Protein AF-A0A1G6K7F9-F1 (afdb_monomer_lite)

Foldseek 3Di:
DDDDDPVVVVVVVVVVVVVVVVVVVVVVVVVVVVVVVVVVVVVVVVVVVVVVVVVVVVVVVVVVVVVVVVVVVVVVVVQVVCVVVQWHDDPPDIDRNPPPPDPDDD

Organism: NCBI:txid28234

pLDDT: mean 78.95, std 16.77, range [41.97, 95.62]

Secondary structure (DSSP, 8-state):
-----THHHHHHHHHHHHHHHHHHHHHHHHHHHHHHHHHHHHHHHHHHHHHHHHHHHHHHHHHHHHHHHHHHHHHHHHHHHHHHTTEEEETTEEEE--GGGS----

Structure (mmCIF, N/CA/C/O backbone):
data_AF-A0A1G6K7F9-F1
#
_entry.id   AF-A0A1G6K7F9-F1
#
loop_
_atom_site.group_PDB
_atom_site.id
_atom_site.type_symbol
_atom_site.label_atom_id
_atom_site.label_alt_id
_atom_site.label_comp_id
_atom_site.label_asym_id
_atom_site.label_entity_id
_atom_site.label_seq_id
_atom_site.pdbx_PDB_ins_code
_atom_site.Cartn_x
_atom_site.Cartn_y
_atom_site.Cartn_z
_atom_site.occupancy
_atom_site.B_iso_or_equiv
_atom_site.auth_seq_id
_atom_site.auth_comp_id
_atom_site.auth_asym_id
_atom_site.auth_atom_id
_atom_site.pdbx_PDB_model_num
ATOM 1 N N . MET A 1 1 ? -46.273 5.876 72.167 1.00 49.59 1 MET A N 1
ATOM 2 C CA . MET A 1 1 ? -46.220 5.707 70.696 1.00 49.59 1 MET A CA 1
ATOM 3 C C . MET A 1 1 ? -44.761 5.779 70.264 1.00 49.59 1 MET A C 1
ATOM 5 O O . MET A 1 1 ? -44.081 6.671 70.762 1.00 49.59 1 MET A O 1
ATOM 9 N N . PRO A 1 2 ? -44.238 4.848 69.444 1.00 56.12 2 PRO A N 1
ATOM 10 C CA . PRO A 1 2 ? -42.844 4.897 69.022 1.00 56.12 2 PRO A CA 1
ATOM 11 C C . PRO A 1 2 ? -42.679 5.955 67.925 1.00 56.12 2 PRO A C 1
ATOM 13 O O . PRO A 1 2 ? -43.469 6.018 66.985 1.00 56.12 2 PRO A O 1
ATOM 16 N N . TYR A 1 3 ? -41.661 6.801 68.057 1.00 57.78 3 TYR A N 1
ATOM 17 C CA . TYR A 1 3 ? -41.344 7.827 67.070 1.00 57.78 3 TYR A CA 1
ATOM 18 C C . TYR A 1 3 ? -40.650 7.180 65.866 1.00 57.78 3 TYR A C 1
ATOM 20 O O . TYR A 1 3 ? -39.547 6.647 65.984 1.00 57.78 3 TYR A O 1
ATOM 28 N N . VAL A 1 4 ? -41.302 7.213 64.703 1.00 62.06 4 VAL A N 1
ATOM 29 C CA . VAL A 1 4 ? -40.713 6.765 63.435 1.00 62.06 4 VAL A CA 1
ATOM 30 C C . VAL A 1 4 ? -39.814 7.881 62.905 1.00 62.06 4 VAL A C 1
ATOM 32 O O . VAL A 1 4 ? -40.269 8.988 62.630 1.00 62.06 4 VAL A O 1
ATOM 35 N N . ASN A 1 5 ? -38.515 7.604 62.786 1.00 61.69 5 ASN A N 1
ATOM 36 C CA . ASN A 1 5 ? -37.518 8.588 62.369 1.00 61.69 5 ASN A CA 1
ATOM 37 C C . ASN A 1 5 ? -37.461 8.696 60.831 1.00 61.69 5 ASN A C 1
ATOM 39 O O . ASN A 1 5 ? -36.757 7.929 60.164 1.00 61.69 5 ASN A O 1
ATOM 43 N N . LEU A 1 6 ? -38.215 9.654 60.283 1.00 62.22 6 LEU A N 1
ATOM 44 C CA . LEU A 1 6 ? -38.373 9.921 58.843 1.00 62.22 6 LEU A CA 1
ATOM 45 C C . LEU A 1 6 ? -37.050 10.240 58.116 1.00 62.22 6 LEU A C 1
ATOM 47 O O . LEU A 1 6 ? -36.888 9.867 56.958 1.00 62.22 6 LEU A O 1
ATOM 51 N N . ASN A 1 7 ? -36.045 10.793 58.809 1.00 58.84 7 ASN A N 1
ATOM 52 C CA . ASN A 1 7 ? -34.735 11.140 58.227 1.00 58.84 7 ASN A CA 1
ATOM 53 C C . ASN A 1 7 ? -33.932 9.937 57.694 1.00 58.84 7 ASN A C 1
ATOM 55 O O . ASN A 1 7 ? -32.930 10.104 56.995 1.00 58.84 7 ASN A O 1
ATOM 59 N N . SER A 1 8 ? -34.312 8.713 58.066 1.00 57.47 8 SER A N 1
ATOM 60 C CA . SER A 1 8 ? -33.602 7.497 57.658 1.00 57.47 8 SER A CA 1
ATOM 61 C C . SER A 1 8 ? -34.037 6.959 56.287 1.00 57.47 8 SER A C 1
ATOM 63 O O . SER A 1 8 ? -33.247 6.258 55.646 1.00 57.47 8 SER A O 1
ATOM 65 N N . TYR A 1 9 ? -35.231 7.327 55.806 1.00 57.03 9 TYR A N 1
ATOM 66 C CA . TYR A 1 9 ? -35.750 6.920 54.495 1.00 57.03 9 TYR A CA 1
ATOM 67 C C . TYR A 1 9 ? -35.096 7.718 53.360 1.00 57.03 9 TYR A C 1
ATOM 69 O O . TYR A 1 9 ? -34.480 7.117 52.476 1.00 57.03 9 TYR A O 1
ATOM 77 N N . ASP A 1 10 ? -35.067 9.049 53.469 1.00 57.50 10 ASP A N 1
ATOM 78 C CA . ASP A 1 10 ? -34.445 9.931 52.466 1.00 57.50 10 ASP A CA 1
ATOM 79 C C . ASP A 1 10 ? -32.949 9.642 52.269 1.00 57.50 10 ASP A C 1
ATOM 81 O O . ASP A 1 10 ? -32.405 9.706 51.163 1.00 57.50 10 ASP A O 1
ATOM 85 N N . LYS A 1 11 ? -32.249 9.257 53.345 1.00 56.75 11 LYS A N 1
ATOM 86 C CA . LYS A 1 11 ? -30.819 8.912 53.299 1.00 56.75 11 LYS A CA 1
ATOM 87 C C . LYS A 1 11 ? -30.542 7.609 52.543 1.00 56.75 11 LYS A C 1
ATOM 89 O O . LYS A 1 11 ? -29.460 7.471 51.964 1.00 56.75 11 LYS A O 1
ATOM 94 N N . LYS A 1 12 ? -31.471 6.644 52.564 1.00 57.72 12 LYS A N 1
ATOM 95 C CA . LYS A 1 12 ? -31.325 5.361 51.855 1.00 57.72 12 LYS A CA 1
ATOM 96 C C . LYS A 1 12 ? -31.586 5.523 50.362 1.00 57.72 12 LYS A C 1
ATOM 98 O O . LYS A 1 12 ? -30.744 5.072 49.585 1.00 57.72 12 LYS A O 1
ATOM 103 N N . GLU A 1 13 ? -32.646 6.230 49.968 1.00 58.72 13 GLU A N 1
ATOM 104 C CA . GLU A 1 13 ? -32.942 6.496 48.551 1.00 58.72 13 GLU A CA 1
ATOM 105 C C . GLU A 1 13 ? -31.811 7.267 47.860 1.00 58.72 13 GLU A C 1
ATOM 107 O O . GLU A 1 13 ? -31.322 6.846 46.809 1.00 58.72 13 GLU A O 1
ATOM 112 N N . ASN A 1 14 ? -31.289 8.327 48.488 1.00 58.47 14 ASN A N 1
ATOM 113 C CA . ASN A 1 14 ? -30.182 9.102 47.917 1.00 58.47 14 ASN A CA 1
ATOM 114 C C . ASN A 1 14 ? -28.895 8.271 47.749 1.00 58.47 14 ASN A C 1
ATOM 116 O O . ASN A 1 14 ? -28.157 8.420 46.770 1.00 58.47 14 ASN A O 1
ATOM 120 N N . LYS A 1 15 ? -28.613 7.355 48.687 1.00 57.97 15 LYS A N 1
ATOM 121 C CA . LYS A 1 15 ? -27.446 6.458 48.619 1.00 57.97 15 LYS A CA 1
ATOM 122 C C . LYS A 1 15 ? -27.608 5.394 47.526 1.00 57.97 15 LYS A C 1
ATOM 124 O O . LYS A 1 15 ? -26.624 5.046 46.870 1.00 57.97 15 LYS A O 1
ATOM 129 N N . GLN A 1 16 ? -28.831 4.914 47.299 1.00 59.81 16 GLN A N 1
ATOM 130 C CA . GLN A 1 16 ? -29.162 3.955 46.241 1.00 59.81 16 GLN A CA 1
ATOM 131 C C . GLN A 1 16 ? -29.070 4.601 44.848 1.00 59.81 16 GLN A C 1
ATOM 133 O O . GLN A 1 16 ? -28.419 4.045 43.962 1.00 59.81 16 GLN A O 1
ATOM 138 N N . ASN A 1 17 ? -29.588 5.824 44.684 1.00 61.53 17 ASN A N 1
ATOM 139 C CA . ASN A 1 17 ? -29.498 6.578 43.427 1.00 61.53 17 ASN A CA 1
ATOM 140 C C . ASN A 1 17 ? -28.046 6.908 43.047 1.00 61.53 17 ASN A C 1
ATOM 142 O O . ASN A 1 17 ? -27.625 6.700 41.907 1.00 61.53 17 ASN A O 1
ATOM 146 N N . LYS A 1 18 ? -27.223 7.320 44.020 1.00 63.62 18 LYS A N 1
ATOM 147 C CA . LYS A 1 18 ? -25.796 7.612 43.794 1.00 63.62 18 LYS A CA 1
ATOM 148 C C . LYS A 1 18 ? -24.998 6.373 43.363 1.00 63.62 18 LYS A C 1
ATOM 150 O O . LYS A 1 18 ? -24.058 6.495 42.579 1.00 63.62 18 LYS A O 1
ATOM 155 N N . ASN A 1 19 ? -25.370 5.181 43.837 1.00 66.94 19 ASN A N 1
ATOM 156 C CA . ASN A 1 19 ? -24.750 3.921 43.416 1.00 66.94 19 ASN A CA 1
ATOM 157 C C . ASN A 1 19 ? -25.163 3.505 41.994 1.00 66.94 19 ASN A C 1
ATOM 159 O O . ASN A 1 19 ? -24.322 3.005 41.247 1.00 66.94 19 ASN A O 1
ATOM 163 N N . ASN A 1 20 ? -26.413 3.751 41.596 1.00 70.00 20 ASN A N 1
ATOM 164 C CA . ASN A 1 20 ? -26.892 3.463 40.240 1.00 70.00 20 ASN A CA 1
ATOM 165 C C . ASN A 1 20 ? -26.252 4.394 39.197 1.00 70.00 20 ASN A C 1
ATOM 167 O O . ASN A 1 20 ? -25.809 3.924 38.150 1.00 70.00 20 ASN A O 1
ATOM 171 N N . ILE A 1 21 ? -26.090 5.682 39.522 1.00 76.44 21 ILE A N 1
ATOM 172 C CA . ILE A 1 21 ? -25.393 6.654 38.661 1.00 76.44 21 ILE A CA 1
ATOM 173 C C . ILE A 1 21 ? -23.934 6.233 38.433 1.00 76.44 21 ILE A C 1
ATOM 175 O O . ILE A 1 21 ? -23.463 6.227 37.298 1.00 76.44 21 ILE A O 1
ATOM 179 N N . LYS A 1 22 ? -23.225 5.800 39.487 1.00 76.12 22 LYS A N 1
ATOM 180 C CA . LYS A 1 22 ? -21.842 5.301 39.368 1.00 76.12 22 LYS A CA 1
ATOM 181 C C . LYS A 1 22 ? -21.736 4.061 38.478 1.00 76.12 22 LYS A C 1
ATOM 183 O O . LYS A 1 22 ? -20.816 3.979 37.671 1.00 76.12 22 LYS A O 1
ATOM 188 N N . LYS A 1 23 ? -22.674 3.114 38.597 1.00 76.94 23 LYS A N 1
ATOM 189 C CA . LYS A 1 23 ? -22.719 1.922 37.734 1.00 76.94 23 LYS A CA 1
ATOM 190 C C . LYS A 1 23 ? -22.946 2.292 36.268 1.00 76.94 23 LYS A C 1
ATOM 192 O O . LYS A 1 23 ? -22.241 1.776 35.407 1.00 76.94 23 LYS A O 1
ATOM 197 N N . SER A 1 24 ? -23.859 3.223 35.991 1.00 80.19 24 SER A N 1
ATOM 198 C CA . SER A 1 24 ? -24.084 3.722 34.629 1.00 80.19 24 SER A CA 1
ATOM 199 C C . SER A 1 24 ? -22.840 4.407 34.059 1.00 80.19 24 SER A C 1
ATOM 201 O O . SER A 1 24 ? -22.509 4.214 32.893 1.00 80.19 24 SER A O 1
ATOM 203 N N . PHE A 1 25 ? -22.110 5.160 34.885 1.00 85.19 25 PHE A N 1
ATOM 204 C CA . PHE A 1 25 ? -20.878 5.836 34.476 1.00 85.19 25 PHE A CA 1
ATOM 205 C C . PHE A 1 25 ? -19.778 4.847 34.057 1.00 85.19 25 PHE A C 1
ATOM 207 O O . PHE A 1 25 ? -19.104 5.052 33.052 1.00 85.19 25 PHE A O 1
ATOM 214 N N . ILE A 1 26 ? -19.636 3.736 34.786 1.00 87.75 26 ILE A N 1
ATOM 215 C CA . ILE A 1 26 ? -18.673 2.669 34.465 1.00 87.75 26 ILE A CA 1
ATOM 216 C C . ILE A 1 26 ? -19.004 2.008 33.120 1.00 87.75 26 ILE A C 1
ATOM 218 O O . ILE A 1 26 ? -18.102 1.735 32.329 1.00 87.75 26 ILE A O 1
ATOM 222 N N . ILE A 1 27 ? -20.289 1.787 32.833 1.00 87.00 27 ILE A N 1
ATOM 223 C CA . ILE A 1 27 ? -20.738 1.193 31.565 1.00 87.00 27 ILE A CA 1
ATOM 224 C C . ILE A 1 27 ? -20.406 2.116 30.386 1.00 87.00 27 ILE A C 1
ATOM 226 O O . ILE A 1 27 ? -19.892 1.654 29.371 1.00 87.00 27 ILE A O 1
ATOM 230 N N . ILE A 1 28 ? -20.629 3.425 30.535 1.00 90.06 28 ILE A N 1
ATOM 231 C CA . ILE A 1 28 ? -20.289 4.416 29.504 1.00 90.06 28 ILE A CA 1
ATOM 232 C C . ILE A 1 28 ? -18.779 4.414 29.229 1.00 90.06 28 ILE A C 1
ATOM 234 O O . ILE A 1 28 ? -18.362 4.411 28.072 1.00 90.06 28 ILE A O 1
ATOM 238 N N . ILE A 1 29 ? -17.953 4.349 30.276 1.00 91.88 29 ILE A N 1
ATOM 239 C CA . ILE A 1 29 ? -16.493 4.276 30.135 1.00 91.88 29 ILE A CA 1
ATOM 240 C C . ILE A 1 29 ? -16.073 3.008 29.378 1.00 91.88 29 ILE A C 1
ATOM 242 O O . ILE A 1 29 ? -15.236 3.085 28.482 1.00 91.88 29 ILE A O 1
ATOM 246 N N . LEU A 1 30 ? -16.679 1.856 29.679 1.00 92.25 30 LEU A N 1
ATOM 247 C 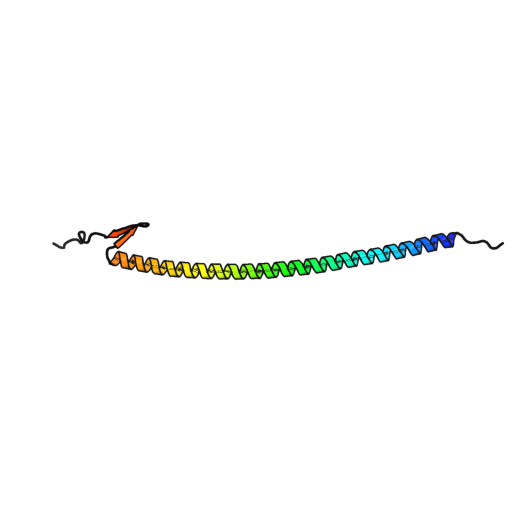CA . LEU A 1 30 ? -16.412 0.605 28.959 1.00 92.25 30 LEU A CA 1
ATOM 248 C C . LEU A 1 30 ? -16.744 0.705 27.465 1.00 92.25 30 LEU A C 1
ATOM 250 O O . LEU A 1 30 ? -15.964 0.240 26.634 1.00 92.25 30 LEU A O 1
ATOM 254 N N . ILE A 1 31 ? -17.859 1.353 27.117 1.00 92.12 31 ILE A N 1
ATOM 255 C CA . ILE A 1 31 ? -18.250 1.583 25.719 1.00 92.12 31 ILE A CA 1
ATOM 256 C C . ILE A 1 31 ? -17.216 2.466 25.010 1.00 92.12 31 ILE A C 1
ATOM 258 O O . ILE A 1 31 ? -16.793 2.142 23.900 1.00 92.12 31 ILE A O 1
ATOM 262 N N . ILE A 1 32 ? -16.756 3.540 25.659 1.00 94.19 32 ILE A N 1
ATOM 263 C CA . ILE A 1 32 ? -15.731 4.435 25.101 1.00 94.19 32 ILE A CA 1
ATOM 264 C C . ILE A 1 32 ? -14.412 3.683 24.882 1.00 94.19 32 ILE A C 1
ATOM 266 O O . ILE A 1 32 ? -13.807 3.809 23.820 1.00 94.19 32 ILE A O 1
ATOM 270 N N . ILE A 1 33 ? -13.982 2.861 25.843 1.00 95.25 33 ILE A N 1
ATOM 271 C CA . ILE A 1 33 ? -12.757 2.056 25.718 1.00 95.25 33 ILE A CA 1
ATOM 272 C C . ILE A 1 33 ? -12.874 1.075 24.547 1.00 95.25 33 ILE A C 1
ATOM 274 O O . ILE A 1 33 ? -11.977 1.009 23.708 1.00 95.25 33 ILE A O 1
ATOM 278 N N . SER A 1 34 ? -13.994 0.353 24.445 1.00 92.94 34 SER A N 1
ATOM 279 C CA . SER A 1 34 ? -14.240 -0.569 23.331 1.00 92.94 34 SER A CA 1
ATOM 280 C C . SER A 1 34 ? -14.216 0.150 21.981 1.00 92.94 34 SER A C 1
ATOM 282 O O . SER A 1 34 ? -13.666 -0.372 21.010 1.00 92.94 34 SER A O 1
ATOM 284 N N . PHE A 1 35 ? -14.790 1.352 21.911 1.00 95.25 35 PHE A N 1
ATOM 285 C CA . PHE A 1 35 ? -14.783 2.168 20.702 1.00 95.25 35 PHE A CA 1
ATOM 286 C C . PHE A 1 35 ? -13.367 2.608 20.315 1.00 95.25 35 PHE A C 1
ATOM 288 O O . PHE A 1 35 ? -12.990 2.502 19.148 1.00 95.25 35 PHE A O 1
ATOM 295 N N . LEU A 1 36 ? -12.554 3.044 21.281 1.00 95.31 36 LEU A N 1
ATOM 296 C CA . LEU A 1 36 ? -11.164 3.434 21.035 1.00 95.31 36 LEU A CA 1
ATOM 297 C C . LEU A 1 36 ? -10.325 2.258 20.523 1.00 95.31 36 LEU A C 1
ATOM 299 O O . LEU A 1 36 ? -9.592 2.419 19.550 1.00 95.31 36 LEU A O 1
ATOM 303 N N . ILE A 1 37 ? -10.474 1.069 21.114 1.00 94.88 37 ILE A N 1
ATOM 304 C CA . ILE A 1 37 ? -9.778 -0.145 20.658 1.00 94.88 37 ILE A CA 1
ATOM 305 C C . ILE A 1 37 ? -10.158 -0.473 19.209 1.00 94.88 37 ILE A C 1
ATOM 307 O O . ILE A 1 37 ? -9.280 -0.731 18.383 1.00 94.88 37 ILE A O 1
ATOM 311 N N . PHE A 1 38 ? -11.451 -0.413 18.879 1.00 95.06 38 PHE A N 1
ATOM 312 C CA . PHE A 1 38 ? -11.924 -0.636 17.513 1.00 95.06 38 PHE A CA 1
ATOM 313 C C . PHE A 1 38 ? -11.328 0.375 16.525 1.00 95.06 38 PHE A C 1
ATOM 315 O O . PHE A 1 38 ? -10.855 -0.012 15.456 1.00 95.06 38 PHE A O 1
ATOM 322 N N . GLN A 1 39 ? -11.299 1.660 16.887 1.00 92.94 39 GLN A N 1
ATOM 323 C CA . GLN A 1 39 ? -10.739 2.706 16.031 1.00 92.94 39 GLN A CA 1
ATOM 324 C C . GLN A 1 39 ? -9.236 2.517 15.802 1.00 92.94 39 GLN A C 1
ATOM 326 O O . GLN A 1 39 ? -8.783 2.612 14.663 1.00 92.94 39 GLN A O 1
ATOM 331 N N . ILE A 1 40 ? -8.474 2.171 16.844 1.00 93.12 40 ILE A N 1
ATOM 332 C CA . ILE A 1 40 ? -7.037 1.881 16.730 1.00 93.12 40 ILE A CA 1
ATOM 333 C C . ILE A 1 40 ? -6.804 0.682 15.803 1.00 93.12 40 ILE A C 1
ATOM 335 O O . ILE A 1 40 ? -5.992 0.765 14.881 1.00 93.12 40 ILE A O 1
ATOM 339 N N . GLY A 1 41 ? -7.549 -0.411 15.999 1.00 92.81 41 GLY A N 1
ATOM 340 C CA . GLY A 1 41 ? -7.447 -1.600 15.149 1.00 92.81 41 GLY A CA 1
ATOM 341 C C . GLY A 1 41 ? -7.774 -1.299 13.684 1.00 92.81 41 GLY A C 1
ATOM 342 O O . GLY A 1 41 ? -7.030 -1.684 12.781 1.00 92.81 41 GLY A O 1
ATOM 343 N N . ARG A 1 42 ? -8.842 -0.532 13.439 1.00 93.75 42 ARG A N 1
ATOM 344 C CA . ARG A 1 42 ? -9.219 -0.074 12.097 1.00 93.75 42 ARG A CA 1
ATOM 345 C C . ARG A 1 42 ? -8.123 0.777 11.461 1.00 93.75 42 ARG A C 1
ATOM 347 O O . ARG A 1 42 ? -7.827 0.603 10.282 1.00 93.75 42 ARG A O 1
ATOM 354 N N . GLN A 1 43 ? -7.522 1.686 12.219 1.00 92.19 43 GLN A N 1
ATOM 355 C CA . GLN A 1 43 ? -6.483 2.575 11.713 1.00 92.19 43 GLN A CA 1
ATOM 356 C C . GLN A 1 43 ? -5.204 1.812 11.356 1.00 92.19 43 GLN A C 1
ATOM 358 O O . GLN A 1 43 ? -4.613 2.070 10.310 1.00 92.19 43 GLN A O 1
ATOM 363 N N . PHE A 1 44 ? -4.830 0.815 12.161 1.00 93.94 44 PHE A N 1
ATOM 364 C CA . PHE A 1 44 ? -3.712 -0.078 11.860 1.00 93.94 44 PHE A CA 1
ATOM 365 C C . PHE A 1 44 ? -3.964 -0.913 10.596 1.00 93.94 44 PHE A C 1
ATOM 367 O O . PHE A 1 44 ? -3.100 -1.017 9.723 1.00 93.94 44 PHE A O 1
ATOM 374 N N . TYR A 1 45 ? -5.173 -1.460 10.447 1.00 94.00 45 TYR A N 1
ATOM 375 C CA . TYR A 1 45 ? -5.563 -2.174 9.232 1.00 94.00 45 TYR A CA 1
ATOM 376 C C . TYR A 1 45 ? -5.497 -1.270 7.994 1.00 94.00 45 TYR A C 1
ATOM 378 O O . TYR A 1 45 ? -4.883 -1.627 6.992 1.00 94.00 45 TYR A O 1
ATOM 386 N N . LEU A 1 46 ? -6.070 -0.067 8.068 1.00 93.06 46 LEU A N 1
ATOM 387 C CA . LEU A 1 46 ? -6.025 0.884 6.958 1.00 93.06 46 LEU A CA 1
ATOM 388 C C . LEU A 1 46 ? -4.587 1.255 6.591 1.00 93.06 46 LEU A C 1
ATOM 390 O O . LEU A 1 46 ? -4.254 1.259 5.410 1.00 93.06 46 LEU A O 1
ATOM 394 N N . PHE A 1 47 ? -3.731 1.50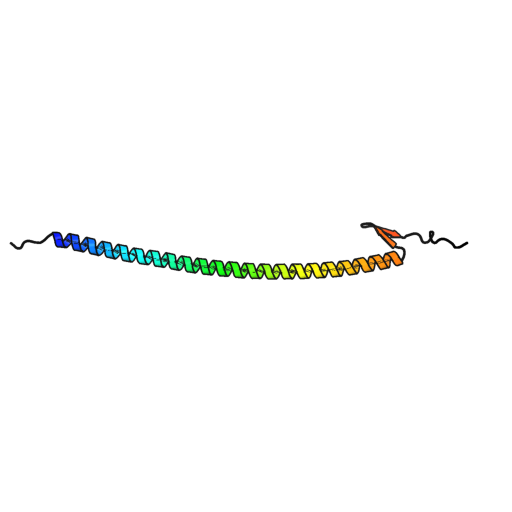4 7.583 1.00 94.00 47 PHE A N 1
ATOM 395 C CA . PHE A 1 47 ? -2.322 1.818 7.358 1.00 94.00 47 PHE A CA 1
ATOM 396 C C . PHE A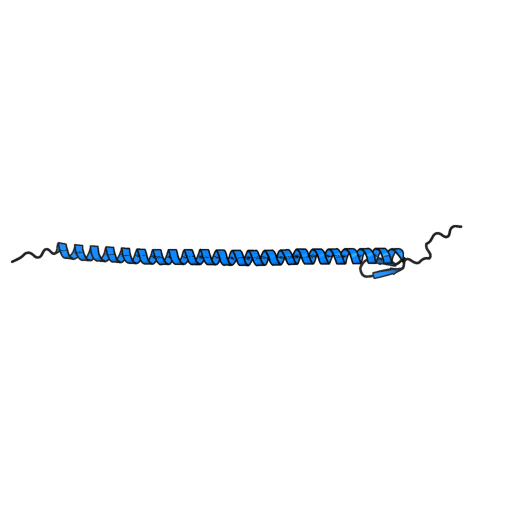 1 47 ? -1.584 0.681 6.640 1.00 94.00 47 PHE A C 1
ATOM 398 O O . PHE A 1 47 ? -0.926 0.919 5.631 1.00 94.00 47 PHE A O 1
ATOM 405 N N . THR A 1 48 ? -1.734 -0.557 7.112 1.00 93.00 48 THR A N 1
ATOM 406 C CA . THR A 1 48 ? -1.066 -1.724 6.507 1.00 93.00 48 THR A CA 1
ATOM 407 C C . THR A 1 48 ? -1.539 -1.996 5.078 1.00 93.00 48 THR A C 1
ATOM 409 O O . THR A 1 48 ? -0.728 -2.316 4.207 1.00 93.00 48 THR A O 1
ATOM 412 N N . VAL A 1 49 ? -2.834 -1.814 4.797 1.00 94.88 49 VAL A N 1
ATOM 413 C CA . VAL A 1 49 ? -3.371 -1.898 3.430 1.00 94.88 49 VAL A CA 1
ATOM 414 C C . VAL A 1 49 ? -2.769 -0.811 2.543 1.00 94.88 49 VAL A C 1
ATOM 416 O O . VAL A 1 49 ? -2.321 -1.112 1.435 1.00 94.88 49 VAL A O 1
ATOM 419 N N . LEU A 1 50 ? -2.712 0.429 3.033 1.00 93.31 50 LEU A N 1
ATOM 420 C CA . LEU A 1 50 ? -2.147 1.552 2.288 1.00 93.31 50 LEU A CA 1
ATOM 421 C C . LEU A 1 50 ? -0.662 1.330 1.981 1.00 93.31 50 LEU A C 1
ATOM 423 O O . LEU A 1 50 ? -0.218 1.532 0.853 1.00 93.31 50 LEU A O 1
ATOM 427 N N . GLU A 1 51 ? 0.101 0.862 2.969 1.00 94.94 51 GLU A N 1
ATOM 428 C CA . GLU A 1 51 ? 1.523 0.559 2.824 1.00 94.94 51 GLU A CA 1
ATOM 429 C C . GLU A 1 51 ? 1.754 -0.526 1.765 1.00 94.94 51 GLU A C 1
ATOM 431 O O . GLU A 1 51 ? 2.641 -0.399 0.917 1.00 94.94 51 GLU A O 1
ATOM 436 N N . LYS A 1 52 ? 0.929 -1.580 1.772 1.00 93.88 52 LYS A N 1
ATOM 437 C CA . LYS A 1 52 ? 1.002 -2.649 0.774 1.00 93.88 52 LYS A CA 1
ATOM 438 C C . LYS A 1 52 ? 0.700 -2.125 -0.630 1.00 93.88 52 LYS A C 1
ATOM 440 O O . LYS A 1 52 ? 1.480 -2.377 -1.546 1.00 93.88 52 LYS A O 1
ATOM 445 N N . GLN A 1 53 ? -0.381 -1.361 -0.789 1.00 94.00 53 GLN A N 1
ATOM 446 C CA . GLN A 1 53 ? -0.749 -0.763 -2.075 1.00 94.00 53 GLN A CA 1
ATOM 447 C C . GLN A 1 53 ? 0.349 0.164 -2.602 1.00 94.00 53 GLN A C 1
ATOM 449 O O . GLN A 1 53 ? 0.684 0.117 -3.784 1.00 94.00 53 GLN A O 1
ATOM 454 N N . TYR A 1 54 ? 0.963 0.956 -1.724 1.00 94.88 54 TYR A N 1
ATOM 455 C CA . TYR A 1 54 ? 2.063 1.839 -2.094 1.00 94.88 54 TYR A CA 1
ATOM 456 C C . TYR A 1 54 ? 3.304 1.060 -2.549 1.00 94.88 54 TYR A C 1
ATOM 458 O O . TYR A 1 54 ? 3.906 1.393 -3.570 1.00 94.88 54 TYR A O 1
ATOM 466 N N . LYS A 1 55 ? 3.676 -0.014 -1.840 1.00 94.06 55 LYS A N 1
ATOM 467 C CA . LYS 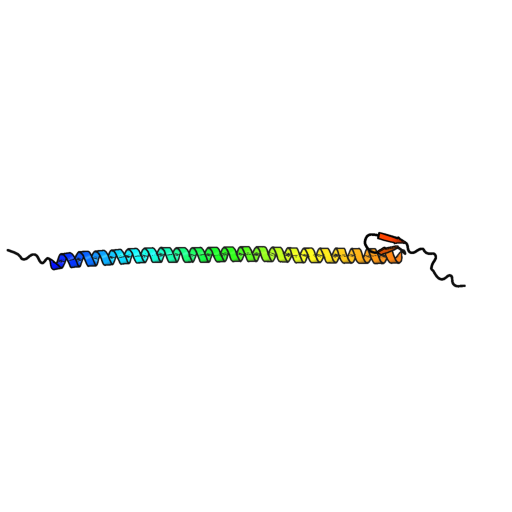A 1 55 ? 4.794 -0.885 -2.246 1.00 94.06 55 LYS A CA 1
ATOM 468 C C . LYS A 1 55 ? 4.537 -1.549 -3.597 1.00 94.06 55 LYS A C 1
ATOM 470 O O . LYS A 1 55 ? 5.435 -1.575 -4.436 1.00 94.06 55 LYS A O 1
ATOM 475 N N . GLU A 1 56 ? 3.325 -2.049 -3.827 1.00 94.62 56 GLU A N 1
ATOM 476 C CA . GLU A 1 56 ? 2.935 -2.629 -5.117 1.00 94.62 56 GLU A CA 1
ATOM 477 C C . GLU A 1 56 ? 2.985 -1.594 -6.247 1.00 94.62 56 GLU A C 1
ATOM 479 O O . GLU A 1 56 ? 3.482 -1.894 -7.334 1.00 94.62 56 GLU A O 1
ATOM 484 N N . LEU A 1 57 ? 2.519 -0.369 -5.993 1.00 94.75 57 LEU A N 1
ATOM 485 C CA . LEU A 1 57 ? 2.564 0.716 -6.968 1.00 94.75 57 LEU A CA 1
ATOM 486 C C . LEU A 1 57 ? 4.007 1.093 -7.318 1.00 94.75 57 LEU A C 1
ATOM 488 O O . LEU A 1 57 ? 4.355 1.150 -8.495 1.00 94.75 57 LEU A O 1
ATOM 492 N N . LYS A 1 58 ? 4.867 1.248 -6.308 1.00 94.44 58 LYS A N 1
ATOM 493 C CA . LYS A 1 58 ? 6.291 1.542 -6.501 1.00 94.44 58 LYS A CA 1
ATOM 494 C C . LYS A 1 58 ? 7.006 0.435 -7.280 1.00 94.44 58 LYS A C 1
ATOM 496 O O . LYS A 1 58 ? 7.835 0.714 -8.139 1.00 94.44 58 LYS A O 1
ATOM 501 N N . ALA A 1 59 ? 6.672 -0.831 -7.025 1.00 94.81 59 ALA A N 1
ATOM 502 C CA . ALA A 1 59 ? 7.221 -1.948 -7.793 1.00 94.81 59 ALA A CA 1
ATOM 503 C C . ALA A 1 59 ? 6.787 -1.904 -9.270 1.00 94.81 59 ALA A C 1
ATOM 505 O O . ALA A 1 59 ? 7.600 -2.162 -10.160 1.00 94.81 59 ALA A O 1
ATOM 506 N N . LYS A 1 60 ? 5.523 -1.547 -9.545 1.00 94.56 60 LYS A N 1
ATOM 507 C CA . LYS A 1 60 ? 5.025 -1.354 -10.917 1.00 94.56 60 LYS A CA 1
ATOM 508 C C . LYS A 1 60 ? 5.722 -0.193 -11.620 1.00 94.56 60 LYS A C 1
ATOM 510 O O . LYS A 1 60 ? 6.083 -0.342 -12.780 1.00 94.56 60 LYS A O 1
ATOM 515 N N . GLU A 1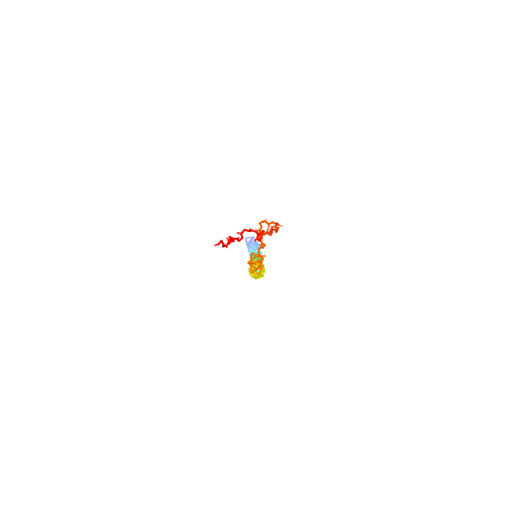 61 ? 5.946 0.915 -10.923 1.00 94.19 61 GLU A N 1
ATOM 516 C CA . GLU A 1 61 ? 6.662 2.080 -11.450 1.00 94.19 61 GLU A CA 1
ATOM 517 C C . GLU A 1 61 ? 8.096 1.720 -11.858 1.00 94.19 61 GLU A C 1
ATOM 519 O O . GLU A 1 61 ? 8.497 1.974 -12.990 1.00 94.19 61 GLU A O 1
ATOM 524 N N . VAL A 1 62 ? 8.839 1.030 -10.986 1.00 94.88 62 VAL A N 1
ATOM 525 C CA . VAL A 1 62 ? 10.200 0.562 -11.297 1.00 94.88 62 VAL A CA 1
ATOM 526 C C . VAL A 1 62 ? 10.201 -0.380 -12.501 1.00 94.88 62 VAL A C 1
ATOM 528 O O . VAL A 1 62 ? 11.047 -0.255 -13.386 1.00 94.88 62 VAL A O 1
ATOM 531 N N . LYS A 1 63 ? 9.242 -1.312 -12.571 1.00 95.12 63 LYS A N 1
ATOM 532 C CA . LYS A 1 63 ? 9.120 -2.223 -13.716 1.00 95.12 63 LYS A CA 1
ATOM 533 C C . LYS A 1 63 ? 8.859 -1.457 -15.016 1.00 95.12 63 LYS A C 1
ATOM 535 O O . LYS A 1 63 ? 9.496 -1.750 -16.023 1.00 95.12 63 LYS A O 1
ATOM 540 N N . LEU A 1 64 ? 7.959 -0.477 -14.978 1.00 95.19 64 LEU A N 1
ATOM 541 C CA . LEU A 1 64 ? 7.615 0.342 -16.135 1.00 95.19 64 LEU A CA 1
ATOM 542 C C . LEU A 1 64 ? 8.803 1.197 -16.594 1.00 95.19 64 LEU A C 1
ATOM 544 O O . LEU A 1 64 ? 9.068 1.280 -17.789 1.00 95.19 64 LEU A O 1
ATOM 548 N N . GLN A 1 65 ? 9.557 1.771 -15.654 1.00 95.12 65 GLN A N 1
ATOM 549 C CA . GLN A 1 65 ? 10.762 2.539 -15.958 1.00 95.12 65 GLN A CA 1
ATOM 550 C C . GLN A 1 65 ? 11.837 1.672 -16.623 1.00 95.12 65 GLN A C 1
ATOM 552 O O . GLN A 1 65 ? 12.473 2.103 -17.583 1.00 95.12 65 GLN A O 1
ATOM 557 N N . ASN A 1 66 ? 12.029 0.442 -16.142 1.00 95.62 66 ASN A N 1
ATOM 558 C CA . ASN A 1 66 ? 12.977 -0.492 -16.744 1.00 95.62 66 ASN A CA 1
ATOM 559 C C . ASN A 1 66 ? 12.563 -0.871 -18.171 1.00 95.62 66 ASN A C 1
ATOM 561 O O . ASN A 1 66 ? 13.395 -0.825 -19.073 1.00 95.62 66 ASN A O 1
ATOM 565 N N . GLU A 1 67 ? 11.281 -1.178 -18.389 1.00 94.88 67 GLU A N 1
ATOM 566 C CA . GLU A 1 67 ? 10.760 -1.500 -19.722 1.00 94.88 67 GLU A CA 1
ATOM 567 C C . GLU A 1 67 ? 10.874 -0.305 -20.683 1.00 94.88 67 GLU A C 1
ATOM 569 O O . GLU A 1 67 ? 11.230 -0.471 -21.850 1.00 94.88 67 GLU A O 1
ATOM 574 N N . TYR A 1 68 ? 10.625 0.914 -20.194 1.00 94.50 68 TYR A N 1
ATOM 575 C CA . TYR A 1 68 ? 10.833 2.137 -20.965 1.00 94.50 68 TYR A CA 1
ATOM 576 C C . TYR A 1 68 ? 12.300 2.301 -21.378 1.00 94.50 68 TYR A C 1
ATOM 578 O O . TYR A 1 68 ? 12.581 2.524 -22.554 1.00 94.50 68 TYR A O 1
ATOM 586 N N . ASN A 1 69 ? 13.235 2.148 -20.436 1.00 94.38 69 ASN A N 1
ATOM 587 C CA . ASN A 1 69 ? 14.666 2.286 -20.705 1.00 94.38 69 ASN A CA 1
ATOM 588 C C . ASN A 1 69 ? 15.158 1.237 -21.714 1.00 94.38 69 ASN A C 1
ATOM 590 O O . ASN A 1 69 ? 15.923 1.566 -22.618 1.00 94.38 69 ASN A O 1
ATOM 594 N N . GLU A 1 70 ? 14.692 -0.007 -21.594 1.00 95.38 70 GLU A N 1
ATOM 595 C CA . GLU A 1 70 ? 15.023 -1.081 -22.533 1.00 95.38 70 GLU A CA 1
ATOM 596 C C . GLU A 1 70 ? 14.520 -0.759 -23.947 1.00 95.38 70 GLU A C 1
ATOM 598 O O . GLU A 1 70 ? 15.288 -0.800 -24.911 1.00 95.38 70 GLU A O 1
ATOM 603 N N . LYS A 1 71 ? 13.249 -0.357 -24.080 1.00 93.62 71 LYS A N 1
ATOM 604 C CA . LYS A 1 71 ? 12.676 0.043 -25.375 1.00 93.62 71 LYS A CA 1
ATOM 605 C C . LYS A 1 71 ? 13.381 1.261 -25.963 1.00 93.62 71 LYS A C 1
ATOM 607 O O . LYS A 1 71 ? 13.611 1.303 -27.170 1.00 93.62 71 LYS A O 1
ATOM 612 N N . TYR A 1 72 ? 13.743 2.229 -25.127 1.00 93.75 72 TYR A N 1
ATOM 613 C CA . TYR A 1 72 ? 14.471 3.421 -25.544 1.00 93.75 72 TYR A CA 1
ATOM 614 C C . TYR A 1 72 ? 15.862 3.078 -26.096 1.00 93.75 72 TYR A C 1
ATOM 616 O O . TYR A 1 72 ? 16.234 3.556 -27.167 1.00 93.75 72 TYR A O 1
ATOM 624 N N . GLU A 1 73 ? 16.612 2.198 -25.428 1.00 92.81 73 GLU A N 1
ATOM 625 C CA . GLU A 1 73 ? 17.916 1.730 -25.918 1.00 92.81 73 GLU A CA 1
ATOM 626 C C . GLU A 1 73 ? 17.795 0.952 -27.235 1.00 92.81 73 GLU A C 1
ATOM 628 O O . GLU A 1 73 ? 18.593 1.159 -28.155 1.00 92.81 73 GLU A O 1
ATOM 633 N N . ILE A 1 74 ? 16.770 0.103 -27.374 1.00 93.44 74 ILE A N 1
ATOM 634 C CA . ILE A 1 74 ? 16.486 -0.599 -28.634 1.00 93.44 74 ILE A CA 1
ATOM 635 C C . ILE A 1 74 ? 16.209 0.406 -29.755 1.00 93.44 74 ILE A C 1
ATOM 637 O O . ILE A 1 74 ? 16.825 0.304 -30.817 1.00 93.44 74 ILE A O 1
ATOM 641 N N . LEU A 1 75 ? 15.329 1.386 -29.521 1.00 89.19 75 LEU A N 1
ATOM 642 C CA . LEU A 1 75 ? 14.988 2.428 -30.494 1.00 89.19 75 LEU A CA 1
ATOM 643 C C . LEU A 1 75 ? 16.222 3.220 -30.922 1.00 89.19 75 LEU A C 1
ATOM 645 O O . LEU A 1 75 ? 16.492 3.339 -32.114 1.00 89.19 75 LEU A O 1
ATOM 649 N N . LYS A 1 76 ? 17.027 3.668 -29.959 1.00 89.69 76 LYS A N 1
ATOM 650 C CA . LYS A 1 76 ? 18.268 4.407 -30.206 1.00 89.69 76 LYS A CA 1
ATOM 651 C C . LYS A 1 76 ? 19.292 3.588 -30.995 1.00 89.69 76 LYS A C 1
ATOM 653 O O . LYS A 1 76 ? 20.022 4.120 -31.830 1.00 89.69 76 LYS A O 1
ATOM 658 N N . ASN A 1 77 ? 19.381 2.281 -30.745 1.00 91.38 77 ASN A N 1
ATOM 659 C CA . ASN A 1 77 ? 20.245 1.391 -31.521 1.00 91.38 77 ASN A CA 1
ATOM 660 C C . ASN A 1 77 ? 19.711 1.201 -32.949 1.00 91.38 77 ASN A C 1
ATOM 662 O O . ASN A 1 77 ? 20.491 1.202 -33.903 1.00 91.38 77 ASN A O 1
ATOM 666 N N . LEU A 1 78 ? 18.391 1.077 -33.107 1.00 87.94 78 LEU A N 1
ATOM 667 C CA . LEU A 1 78 ? 17.737 1.001 -34.412 1.00 87.94 78 LEU A CA 1
ATOM 668 C C . LEU A 1 78 ? 17.993 2.267 -35.236 1.00 87.94 78 LEU A C 1
ATOM 670 O O . LEU A 1 78 ? 18.424 2.164 -36.381 1.00 87.94 78 LEU A O 1
ATOM 674 N N . GLU A 1 79 ? 17.807 3.437 -34.629 1.00 85.75 79 GLU A N 1
ATOM 675 C CA . GLU A 1 79 ? 18.065 4.750 -35.221 1.00 85.75 79 GLU A CA 1
ATOM 676 C C . GLU A 1 79 ? 19.516 4.858 -35.697 1.00 85.75 79 GLU A C 1
ATOM 678 O O . GLU A 1 79 ? 19.756 5.067 -36.881 1.00 85.75 79 GLU A O 1
ATOM 683 N N . LYS A 1 80 ? 20.496 4.539 -34.841 1.00 86.25 80 LYS A N 1
ATOM 684 C CA . LYS A 1 80 ? 21.917 4.506 -35.238 1.00 86.25 80 LYS A CA 1
ATOM 685 C C . LYS A 1 80 ? 22.201 3.561 -36.407 1.00 86.25 80 LYS A C 1
ATOM 687 O O . LYS A 1 80 ? 23.076 3.831 -37.230 1.00 86.25 80 LYS A O 1
ATOM 692 N N . ARG A 1 81 ? 21.539 2.400 -36.470 1.00 86.12 81 ARG A N 1
ATOM 693 C CA . ARG A 1 81 ? 21.708 1.448 -37.584 1.00 86.12 81 ARG A CA 1
ATOM 694 C C . ARG A 1 81 ? 21.086 1.973 -38.874 1.00 86.12 81 ARG A C 1
ATOM 696 O O . ARG A 1 81 ? 21.641 1.711 -39.939 1.00 86.12 81 ARG A O 1
ATOM 703 N N . LEU A 1 82 ? 19.961 2.676 -38.780 1.00 83.62 82 LEU A N 1
ATOM 704 C CA . LEU A 1 82 ? 19.292 3.317 -39.908 1.00 83.62 82 LEU A CA 1
ATOM 705 C C . LEU A 1 82 ? 20.125 4.488 -40.437 1.00 83.62 82 LEU A C 1
ATOM 707 O O . LEU A 1 82 ? 20.412 4.512 -41.632 1.00 83.62 82 LEU A O 1
ATOM 711 N N . GLU A 1 83 ? 20.653 5.342 -39.561 1.00 82.38 83 GLU A N 1
ATOM 712 C CA . GLU A 1 83 ? 21.564 6.432 -39.935 1.00 82.38 83 GLU A CA 1
ATOM 713 C C . GLU A 1 83 ? 22.811 5.908 -40.653 1.00 82.38 83 GLU A C 1
ATOM 715 O O . GLU A 1 83 ? 23.184 6.413 -41.710 1.00 82.38 83 GLU A O 1
ATOM 720 N N . LYS A 1 84 ? 23.422 4.824 -40.148 1.00 83.31 84 LYS A N 1
ATOM 721 C CA . LYS A 1 84 ? 24.556 4.153 -40.816 1.00 83.31 84 LYS A CA 1
ATOM 722 C C . LYS A 1 84 ? 24.222 3.631 -42.213 1.00 83.31 84 LYS A C 1
ATOM 724 O O . LYS A 1 84 ? 25.125 3.467 -43.027 1.00 83.31 84 LYS A O 1
ATOM 729 N N . ARG A 1 85 ? 22.952 3.328 -42.482 1.00 83.19 85 ARG A N 1
ATOM 730 C CA . ARG A 1 85 ? 22.450 2.911 -43.800 1.00 83.19 85 ARG A CA 1
ATOM 731 C C . ARG A 1 85 ? 21.984 4.098 -44.650 1.00 83.19 85 ARG A C 1
ATOM 733 O O . ARG A 1 85 ? 21.407 3.881 -45.710 1.00 83.19 85 ARG A O 1
ATOM 740 N N . GLY A 1 86 ? 22.231 5.328 -44.198 1.00 72.75 86 GLY A N 1
ATOM 741 C CA . GLY A 1 86 ? 21.830 6.549 -44.885 1.00 72.75 86 GLY A CA 1
ATOM 742 C C . GLY A 1 86 ? 20.348 6.874 -44.728 1.00 72.75 86 GLY A C 1
ATOM 743 O O . GLY A 1 86 ? 19.816 7.605 -45.546 1.00 72.75 86 GLY A O 1
ATOM 744 N N . VAL A 1 87 ? 19.653 6.338 -43.722 1.00 74.38 87 VAL A N 1
ATOM 745 C CA . VAL A 1 87 ? 18.258 6.688 -43.417 1.00 74.38 87 VAL A CA 1
ATOM 746 C C . VAL A 1 87 ? 18.241 7.556 -42.165 1.00 74.38 87 VAL A C 1
ATOM 748 O O . VAL A 1 87 ? 18.546 7.076 -41.078 1.00 74.38 87 VAL A O 1
ATOM 751 N N . GLY A 1 88 ? 17.897 8.832 -42.311 1.00 72.62 88 GLY A N 1
ATOM 752 C CA . GLY A 1 88 ? 17.662 9.723 -41.182 1.00 72.62 88 GLY A CA 1
ATOM 753 C C . GLY A 1 88 ? 16.201 9.690 -40.735 1.00 72.62 88 GLY A C 1
ATOM 754 O O . GLY A 1 88 ? 15.291 9.411 -41.522 1.00 72.62 88 GLY A O 1
ATOM 755 N N . ILE A 1 89 ? 15.981 9.966 -39.452 1.00 67.44 89 ILE A N 1
ATOM 756 C CA . ILE A 1 89 ? 14.658 9.987 -38.824 1.00 67.44 89 ILE A CA 1
ATOM 757 C C . ILE A 1 89 ? 14.416 11.396 -38.280 1.00 67.44 89 ILE A C 1
ATOM 759 O O . ILE A 1 89 ? 15.256 11.950 -37.576 1.00 67.44 89 ILE A O 1
ATOM 763 N N . LYS A 1 90 ? 13.283 12.013 -38.634 1.00 67.50 90 LYS A N 1
ATOM 764 C CA . LYS A 1 90 ? 12.895 13.349 -38.148 1.0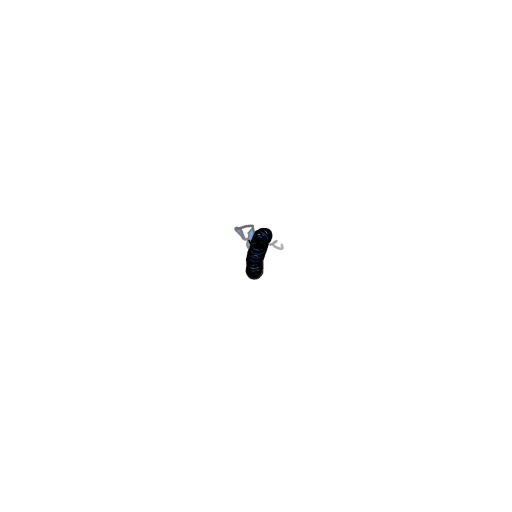0 67.50 90 LYS A CA 1
ATOM 765 C C . LYS A 1 90 ? 11.409 13.310 -37.843 1.00 67.50 90 LYS A C 1
ATOM 767 O O . LYS A 1 90 ? 10.585 13.268 -38.757 1.00 67.50 90 LYS A O 1
ATOM 772 N N . GLY A 1 91 ? 11.085 13.294 -36.552 1.00 68.31 91 GLY A N 1
ATOM 773 C CA . GLY A 1 91 ? 9.722 13.033 -36.086 1.00 68.31 91 GLY A CA 1
ATOM 774 C C . GLY A 1 91 ? 9.246 11.647 -36.533 1.00 68.31 91 GLY A C 1
ATOM 775 O O . GLY A 1 91 ? 10.000 10.684 -36.437 1.00 68.31 91 GLY A O 1
ATOM 776 N N . ASP A 1 92 ? 8.034 11.569 -37.082 1.00 66.44 92 ASP A N 1
ATOM 777 C CA . ASP A 1 92 ? 7.408 10.313 -37.535 1.00 66.44 92 ASP A CA 1
ATOM 778 C C . ASP A 1 92 ? 7.775 9.913 -38.981 1.00 66.44 92 ASP A C 1
ATOM 780 O O . ASP A 1 92 ? 7.218 8.965 -39.535 1.00 66.44 92 ASP A O 1
ATOM 784 N N . THR A 1 93 ? 8.696 10.636 -39.628 1.00 58.28 93 THR A N 1
ATOM 785 C CA . THR A 1 93 ? 9.045 10.433 -41.044 1.00 58.28 93 THR A CA 1
ATOM 786 C C . THR A 1 93 ? 10.482 9.955 -41.244 1.00 58.28 93 THR A C 1
ATOM 788 O O . THR A 1 93 ? 11.428 10.532 -40.701 1.00 58.28 93 THR A O 1
ATOM 791 N N . PHE A 1 94 ? 10.636 8.919 -42.076 1.00 65.12 94 PHE A N 1
ATOM 792 C CA . PHE A 1 94 ? 11.922 8.409 -42.555 1.00 65.12 94 PHE A CA 1
ATOM 793 C C . PHE A 1 94 ? 12.328 9.139 -43.837 1.00 65.12 94 PHE A C 1
ATOM 795 O O . PHE A 1 94 ? 11.529 9.240 -44.769 1.00 65.12 94 PHE A O 1
ATOM 802 N N . TYR A 1 95 ? 13.571 9.604 -43.913 1.00 67.44 95 TYR A N 1
ATOM 803 C CA . TYR A 1 95 ? 14.157 10.149 -45.137 1.00 67.44 95 TYR A CA 1
ATOM 804 C C . TYR A 1 95 ? 15.465 9.433 -45.440 1.00 67.44 95 TYR A C 1
ATOM 806 O O . TYR A 1 95 ? 16.294 9.208 -44.562 1.00 67.44 95 TYR A O 1
ATOM 814 N N . GLN A 1 96 ? 15.662 9.066 -46.698 1.00 60.06 96 GLN A N 1
ATOM 815 C CA . GLN A 1 96 ? 16.930 8.526 -47.159 1.00 60.06 96 GLN A CA 1
ATOM 816 C C . GLN A 1 96 ? 17.826 9.717 -47.517 1.00 60.06 96 GLN A C 1
ATOM 818 O O . GLN A 1 96 ? 17.438 10.573 -48.307 1.00 60.06 96 GLN A O 1
ATOM 823 N N . MET A 1 97 ? 18.993 9.829 -46.888 1.00 60.62 97 MET A N 1
ATOM 824 C CA . MET A 1 97 ? 20.043 10.725 -47.353 1.00 60.62 97 MET A CA 1
ATOM 825 C C . MET A 1 97 ? 20.526 10.178 -48.694 1.00 60.62 97 MET A C 1
ATOM 827 O O . MET A 1 97 ? 21.125 9.103 -48.747 1.00 60.62 97 MET A O 1
ATOM 831 N N . ASP A 1 98 ? 20.225 10.892 -49.777 1.00 55.06 98 ASP A N 1
ATOM 832 C CA . ASP A 1 98 ? 20.689 10.526 -51.110 1.00 55.06 98 ASP A CA 1
ATOM 833 C C . ASP A 1 98 ? 22.212 10.327 -51.099 1.00 55.06 98 ASP A C 1
ATOM 835 O O . ASP A 1 98 ? 22.979 11.224 -50.736 1.00 55.06 98 ASP A O 1
ATOM 839 N N . LEU A 1 99 ? 22.661 9.148 -51.546 1.00 53.66 99 LEU A N 1
ATOM 840 C CA . LEU A 1 99 ? 24.077 8.783 -51.692 1.00 53.66 99 LEU A CA 1
ATOM 841 C C . LEU A 1 99 ? 24.860 9.709 -52.647 1.00 53.66 99 LEU A C 1
ATOM 843 O O . LEU A 1 99 ? 26.070 9.550 -52.798 1.00 53.66 99 LEU A O 1
ATOM 847 N N . HIS A 1 100 ? 24.210 10.681 -53.291 1.00 48.44 100 HIS A N 1
ATOM 848 C CA . HIS A 1 100 ? 24.843 11.563 -54.267 1.00 48.44 100 HIS A CA 1
ATOM 849 C C . HIS A 1 100 ? 25.725 12.676 -53.675 1.00 48.44 100 HIS A C 1
ATOM 851 O O . HIS A 1 100 ? 26.414 13.343 -54.440 1.00 48.44 100 HIS A O 1
ATOM 857 N N . ASN A 1 101 ? 25.768 12.841 -52.346 1.00 46.59 101 ASN A N 1
ATOM 858 C CA . ASN A 1 101 ? 26.571 13.875 -51.674 1.00 46.59 101 ASN A CA 1
ATOM 859 C C . ASN A 1 101 ? 27.884 13.384 -51.035 1.00 46.59 101 ASN A C 1
ATOM 861 O O . ASN A 1 101 ? 28.523 14.145 -50.306 1.00 46.59 101 ASN A O 1
ATOM 865 N N . PHE A 1 102 ? 28.343 12.156 -51.305 1.00 48.56 102 PHE A N 1
ATOM 866 C CA . PHE A 1 102 ? 29.748 11.843 -51.026 1.00 48.56 102 PHE A CA 1
ATOM 867 C C . PHE A 1 102 ? 30.623 12.723 -51.931 1.00 48.56 102 PHE A C 1
ATOM 869 O O . PHE A 1 102 ? 30.419 12.695 -53.148 1.00 48.56 102 PHE A O 1
ATOM 876 N N . PRO A 1 103 ? 31.575 13.512 -51.391 1.00 45.59 103 PRO A N 1
ATOM 877 C CA . PRO A 1 103 ? 32.488 14.269 -52.231 1.00 45.59 103 PRO A CA 1
ATOM 878 C C . PRO A 1 103 ? 33.239 13.268 -53.105 1.00 45.59 103 PRO A C 1
ATOM 880 O O . PRO A 1 103 ? 34.012 12.451 -52.606 1.00 45.59 103 PRO A O 1
ATOM 883 N N . GLN A 1 104 ? 32.971 13.298 -54.409 1.00 48.72 104 GLN A N 1
ATOM 884 C CA . GLN A 1 104 ? 33.781 12.569 -55.368 1.00 48.72 104 GLN A CA 1
ATOM 885 C C . GLN A 1 104 ? 35.162 13.212 -55.314 1.00 48.72 104 GLN A C 1
ATOM 887 O O . GLN A 1 104 ? 35.338 14.361 -55.721 1.00 48.72 104 GLN A O 1
ATOM 892 N N . THR A 1 105 ? 36.120 12.494 -54.733 1.00 50.44 105 THR A N 1
ATOM 893 C CA . THR A 1 105 ? 37.539 12.810 -54.867 1.00 50.44 105 THR A CA 1
ATOM 894 C C . THR A 1 105 ? 37.830 12.944 -56.359 1.00 50.44 105 THR A C 1
ATOM 896 O O . THR A 1 105 ? 37.710 11.960 -57.091 1.00 50.44 105 THR A O 1
ATOM 899 N N . LYS A 1 106 ? 38.115 14.172 -56.798 1.00 41.97 106 LYS A N 1
ATOM 900 C CA . LYS A 1 106 ? 38.771 14.438 -58.078 1.00 41.97 106 LYS A CA 1
ATOM 901 C C . LYS A 1 106 ? 40.232 14.031 -57.998 1.00 41.97 106 LYS A C 1
ATOM 903 O O . LYS A 1 106 ? 40.821 14.235 -56.912 1.00 41.97 106 LYS A O 1
#

Radius of gyration: 42.84 Å; chains: 1; bounding box: 85×17×129 Å

Sequence (106 aa):
MPYVNLNSYDKKENKQNKNNIKKSFIIIILIIISFLIFQIGRQFYLFTVLEKQYKELKAKEVKLQNEYNEKYEILKNLEKRLEKRGVGIKGDTFYQMDLHNFPQTK